Protein AF-A0A1N6V7G8-F1 (afdb_monomer_lite)

Sequence (86 aa):
MEGHIDIEELEKWLKWRTFPPKRANPDELLESLGMQAYNRWGIVRKTHGVMADDEIWLRFEGETLRHKDVCLRKELYYPESAAENS

Organism: NCBI:txid1017273

pLDDT: mean 89.58, std 11.4, range [45.06, 97.12]

Structure (mmCIF, N/CA/C/O backbone):
data_AF-A0A1N6V7G8-F1
#
_entry.id   AF-A0A1N6V7G8-F1
#
loop_
_atom_site.group_PDB
_atom_site.id
_atom_site.type_symbol
_atom_site.label_atom_id
_atom_site.label_alt_id
_atom_site.label_comp_id
_atom_site.label_asym_id
_atom_site.label_entity_id
_atom_site.label_seq_id
_atom_site.pdbx_PDB_ins_code
_atom_site.Cartn_x
_atom_site.Cartn_y
_atom_site.Cartn_z
_atom_site.occupancy
_atom_site.B_iso_or_equiv
_atom_site.auth_seq_id
_atom_site.auth_comp_id
_atom_site.auth_asym_id
_atom_site.auth_atom_id
_atom_site.pdbx_PDB_model_num
ATOM 1 N N . MET A 1 1 ? -2.472 26.948 -10.125 1.00 48.12 1 MET A N 1
ATOM 2 C CA . MET A 1 1 ? -1.507 26.231 -10.976 1.00 48.12 1 MET A CA 1
ATOM 3 C C . MET A 1 1 ? -1.829 24.764 -10.796 1.00 48.12 1 MET A C 1
ATOM 5 O O . MET A 1 1 ? -1.578 24.239 -9.721 1.00 48.12 1 MET A O 1
ATOM 9 N N . GLU A 1 2 ? -2.542 24.16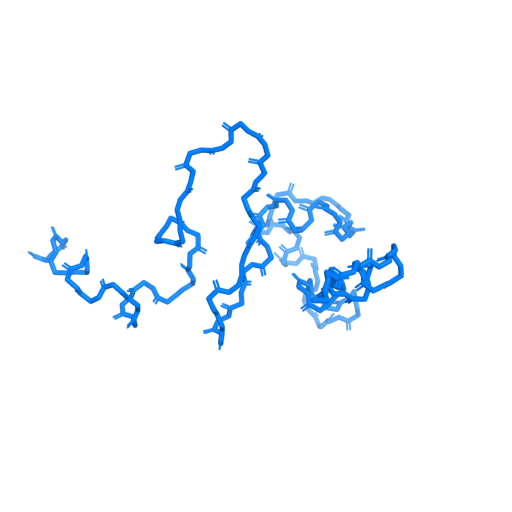9 -11.748 1.00 65.12 2 GLU A N 1
ATOM 10 C CA . GLU A 1 2 ? -2.826 22.733 -11.705 1.00 65.12 2 GLU A CA 1
ATOM 11 C C . GLU A 1 2 ? -1.512 21.998 -11.968 1.00 65.12 2 GLU A C 1
ATOM 13 O O . GLU A 1 2 ? -0.938 22.100 -13.053 1.00 65.12 2 GLU A O 1
ATOM 18 N N . GLY A 1 3 ? -0.984 21.341 -10.935 1.00 74.94 3 GLY A N 1
ATOM 19 C CA . GLY A 1 3 ? 0.121 20.407 -11.094 1.00 74.94 3 GLY A CA 1
ATOM 20 C C . GLY A 1 3 ? -0.422 19.157 -11.770 1.00 74.94 3 GLY A C 1
ATOM 21 O O . GLY A 1 3 ? -1.312 18.506 -11.229 1.00 74.94 3 GLY A O 1
ATOM 22 N N . HIS A 1 4 ? 0.073 18.850 -12.961 1.00 80.19 4 HIS A N 1
ATOM 23 C CA . HIS A 1 4 ? -0.121 17.539 -13.560 1.00 80.19 4 HIS A CA 1
ATOM 24 C C . HIS A 1 4 ? 0.981 16.628 -13.030 1.00 80.19 4 HIS A C 1
ATOM 26 O O . HIS A 1 4 ? 2.122 17.063 -12.909 1.00 80.19 4 HIS A O 1
ATOM 32 N N . ILE A 1 5 ? 0.620 15.393 -12.696 1.00 84.75 5 ILE A N 1
ATOM 33 C CA . ILE A 1 5 ? 1.596 14.333 -12.466 1.00 84.75 5 ILE A CA 1
ATOM 34 C C . ILE A 1 5 ? 1.828 13.638 -13.802 1.00 84.75 5 ILE A C 1
ATOM 36 O O . ILE A 1 5 ? 0.865 13.240 -14.467 1.00 84.75 5 ILE A O 1
ATOM 40 N N . ASP A 1 6 ? 3.080 13.527 -14.226 1.00 93.00 6 ASP A N 1
ATOM 41 C CA . ASP A 1 6 ? 3.397 12.712 -15.394 1.00 93.00 6 ASP A CA 1
ATOM 42 C C . ASP A 1 6 ? 3.445 11.213 -15.034 1.00 93.00 6 ASP A C 1
ATOM 44 O O . ASP A 1 6 ? 3.347 10.797 -13.872 1.00 93.00 6 ASP A O 1
ATOM 48 N N . ILE A 1 7 ? 3.550 10.361 -16.054 1.00 90.69 7 ILE A N 1
ATOM 49 C CA . ILE A 1 7 ? 3.571 8.911 -15.842 1.00 90.69 7 ILE A CA 1
ATOM 50 C C . ILE A 1 7 ? 4.815 8.456 -15.066 1.00 90.69 7 ILE A C 1
ATOM 52 O O . ILE A 1 7 ? 4.733 7.506 -14.289 1.00 90.69 7 ILE A O 1
ATOM 56 N N . GLU A 1 8 ? 5.952 9.135 -15.222 1.00 92.88 8 GLU A N 1
ATOM 57 C CA . GLU A 1 8 ? 7.187 8.776 -14.527 1.00 92.88 8 GLU A CA 1
ATOM 58 C C . GLU A 1 8 ? 7.125 9.142 -13.046 1.00 92.88 8 GLU A C 1
ATOM 60 O O . GLU A 1 8 ? 7.598 8.393 -12.192 1.00 92.88 8 GLU A O 1
ATOM 65 N N . GLU A 1 9 ? 6.561 10.299 -12.722 1.00 92.69 9 GLU A N 1
ATOM 66 C CA . GLU A 1 9 ? 6.303 10.752 -11.363 1.00 92.69 9 GLU A CA 1
ATOM 67 C C . GLU A 1 9 ? 5.328 9.812 -10.660 1.00 92.69 9 GLU A C 1
ATOM 69 O O . GLU A 1 9 ? 5.582 9.405 -9.521 1.00 92.69 9 GLU A O 1
ATOM 74 N N . LEU A 1 10 ? 4.275 9.378 -11.360 1.00 89.69 10 LEU A N 1
ATOM 75 C CA . LEU A 1 10 ? 3.361 8.365 -10.850 1.00 89.69 10 LEU A CA 1
ATOM 76 C C . LEU A 1 10 ? 4.086 7.035 -10.603 1.00 89.69 10 LEU A C 1
ATOM 78 O O . LEU A 1 10 ? 3.951 6.456 -9.526 1.00 89.69 10 LEU A O 1
ATOM 82 N N . GLU A 1 11 ? 4.905 6.553 -11.540 1.00 91.06 11 GLU A N 1
ATOM 83 C CA . GLU A 1 11 ? 5.681 5.321 -11.353 1.00 91.06 11 GLU A CA 1
ATOM 84 C C . GLU A 1 11 ? 6.681 5.412 -10.194 1.00 91.06 11 GLU A C 1
ATOM 86 O O . GLU A 1 11 ? 6.840 4.448 -9.431 1.00 91.06 11 GLU A O 1
ATOM 91 N N . LYS A 1 12 ? 7.347 6.563 -10.039 1.00 92.69 12 LYS A N 1
ATOM 92 C CA . LYS A 1 12 ? 8.233 6.843 -8.904 1.00 92.69 12 LYS A CA 1
ATOM 93 C C . LYS A 1 12 ? 7.433 6.764 -7.612 1.00 92.69 12 LYS A C 1
ATOM 95 O O . LYS A 1 12 ? 7.835 6.025 -6.715 1.00 92.69 12 LYS A O 1
ATOM 100 N N . TRP A 1 13 ? 6.291 7.442 -7.530 1.00 91.75 13 TRP A N 1
ATOM 101 C CA . TRP A 1 13 ? 5.426 7.411 -6.354 1.00 91.75 13 TRP A CA 1
ATOM 102 C C . TRP A 1 13 ? 4.948 5.988 -6.028 1.00 91.75 13 TRP A C 1
ATOM 104 O O . TRP A 1 13 ? 5.101 5.537 -4.895 1.00 91.75 13 TRP A O 1
ATOM 114 N N . LEU A 1 14 ? 4.486 5.221 -7.019 1.00 92.00 14 LEU A N 1
ATOM 115 C CA . LEU A 1 14 ? 4.057 3.830 -6.826 1.00 92.00 14 LEU A CA 1
ATOM 116 C C . LEU A 1 14 ? 5.189 2.946 -6.305 1.00 92.00 14 LEU A C 1
ATOM 118 O O . LEU A 1 14 ? 4.962 2.109 -5.437 1.00 92.00 14 LEU A O 1
ATOM 122 N N . LYS A 1 15 ? 6.422 3.143 -6.784 1.00 94.06 15 LYS A N 1
ATOM 123 C CA . LYS A 1 15 ? 7.590 2.431 -6.253 1.00 94.06 15 LYS A CA 1
ATOM 124 C C . LYS A 1 15 ? 7.775 2.704 -4.757 1.00 94.06 15 LYS A C 1
ATOM 126 O O . LYS A 1 15 ? 8.027 1.753 -4.023 1.00 94.06 15 LYS A O 1
ATOM 131 N N . TRP A 1 16 ? 7.615 3.951 -4.305 1.00 93.81 16 TRP A N 1
ATOM 132 C CA . TRP A 1 16 ? 7.672 4.309 -2.878 1.00 93.81 16 TRP A CA 1
ATOM 133 C C . TRP A 1 16 ? 6.556 3.661 -2.050 1.00 93.81 16 TRP A C 1
ATOM 135 O O . TRP A 1 16 ? 6.769 3.367 -0.878 1.00 93.81 16 TRP A O 1
ATOM 145 N N . ARG A 1 17 ? 5.397 3.388 -2.659 1.00 95.19 17 ARG A N 1
ATOM 146 C CA . ARG A 1 17 ? 4.247 2.724 -2.019 1.00 95.19 17 ARG A CA 1
ATOM 147 C C . ARG A 1 17 ? 4.296 1.195 -2.051 1.00 95.19 17 ARG A C 1
ATOM 149 O O . ARG A 1 17 ? 3.320 0.530 -1.710 1.00 95.19 17 ARG A O 1
ATOM 156 N N . THR A 1 18 ? 5.419 0.619 -2.470 1.00 95.81 18 THR A N 1
ATOM 157 C CA . THR A 1 18 ? 5.627 -0.833 -2.522 1.00 95.81 18 THR A CA 1
ATOM 158 C C . THR A 1 18 ? 6.909 -1.206 -1.801 1.00 95.81 18 THR A C 1
ATOM 160 O O . THR A 1 18 ? 7.877 -0.446 -1.787 1.00 95.81 18 THR A O 1
ATOM 163 N N . PHE A 1 19 ? 6.956 -2.402 -1.216 1.00 93.81 19 PHE A N 1
ATOM 164 C CA . PHE A 1 19 ? 8.200 -2.886 -0.630 1.00 93.81 19 PHE A CA 1
ATOM 165 C C . PHE A 1 19 ? 9.262 -3.129 -1.724 1.00 93.81 19 PHE A C 1
ATOM 167 O O . PHE A 1 19 ? 8.914 -3.489 -2.854 1.00 93.81 19 PHE A O 1
ATOM 174 N N . PRO A 1 20 ? 10.566 -2.962 -1.424 1.00 93.00 20 PRO A N 1
ATOM 175 C CA . PRO A 1 20 ? 11.627 -3.218 -2.393 1.00 93.00 20 PRO A CA 1
ATOM 176 C C . PRO A 1 20 ? 11.644 -4.687 -2.854 1.00 93.00 20 PRO A C 1
ATOM 178 O O . PRO A 1 20 ? 11.580 -5.574 -2.003 1.00 93.00 20 PRO A O 1
ATOM 181 N N . PRO A 1 21 ? 11.845 -4.981 -4.155 1.00 90.69 21 PRO A N 1
ATOM 182 C CA . PRO A 1 21 ? 11.901 -6.363 -4.650 1.00 90.69 21 PRO A CA 1
ATOM 183 C C . PRO A 1 21 ? 13.022 -7.203 -4.024 1.00 90.69 21 PRO A C 1
ATOM 185 O O . PRO A 1 21 ? 12.897 -8.411 -3.896 1.00 90.69 21 PRO A O 1
ATOM 188 N N . LYS A 1 22 ? 14.133 -6.556 -3.643 1.00 91.94 22 LYS A N 1
ATOM 189 C CA . LYS A 1 22 ? 15.315 -7.190 -3.035 1.00 91.94 22 LYS A CA 1
ATOM 190 C C . LYS A 1 22 ? 15.316 -7.114 -1.502 1.00 91.94 22 LYS A C 1
ATOM 192 O O . LYS A 1 22 ? 16.380 -7.135 -0.889 1.00 91.94 22 LYS A O 1
ATOM 197 N N . ARG A 1 23 ? 14.150 -6.921 -0.877 1.00 91.38 23 ARG A N 1
ATOM 198 C CA . ARG A 1 23 ? 14.018 -6.991 0.586 1.00 91.38 23 ARG A CA 1
ATOM 199 C C . ARG A 1 23 ? 14.393 -8.402 1.067 1.00 91.38 23 ARG A C 1
ATOM 201 O O . ARG A 1 23 ? 14.362 -9.330 0.275 1.00 91.38 23 ARG A O 1
ATOM 208 N N . ALA A 1 24 ? 14.743 -8.559 2.344 1.00 92.81 24 ALA A N 1
ATOM 209 C CA . ALA A 1 24 ? 15.112 -9.857 2.918 1.00 92.81 24 ALA A CA 1
ATOM 210 C C . ALA A 1 24 ? 13.971 -10.895 2.908 1.00 92.81 24 ALA A C 1
ATOM 212 O O . ALA A 1 24 ? 14.253 -12.084 2.846 1.00 92.81 24 ALA A O 1
ATOM 213 N N . ASN A 1 25 ? 12.707 -10.455 2.944 1.00 93.44 25 ASN A N 1
ATOM 214 C CA . ASN A 1 25 ? 11.531 -11.327 3.006 1.00 93.44 25 ASN A CA 1
ATOM 215 C C . ASN A 1 25 ? 10.439 -10.978 1.966 1.00 93.44 25 ASN A C 1
ATOM 217 O O . ASN A 1 25 ? 9.290 -10.722 2.324 1.00 93.44 25 ASN A O 1
ATOM 221 N N . PRO A 1 26 ? 10.771 -10.896 0.666 1.00 93.56 26 PRO A N 1
ATOM 222 C CA . PRO A 1 26 ? 9.819 -10.447 -0.342 1.00 93.56 26 PRO A CA 1
ATOM 223 C C . PRO A 1 26 ? 8.726 -11.497 -0.592 1.00 93.56 26 PRO A C 1
ATOM 225 O O . PRO A 1 26 ? 7.584 -11.117 -0.829 1.00 93.56 26 PRO A O 1
ATOM 228 N N . ASP A 1 27 ? 9.053 -12.788 -0.485 1.00 94.25 27 ASP A N 1
ATOM 229 C CA . ASP A 1 27 ? 8.122 -13.890 -0.743 1.00 94.25 27 ASP A CA 1
ATOM 230 C C . ASP A 1 27 ? 7.037 -13.987 0.337 1.00 94.25 27 ASP A C 1
ATOM 232 O O . ASP A 1 27 ? 5.862 -14.077 0.003 1.00 94.25 27 ASP A O 1
ATOM 236 N N . GLU A 1 28 ? 7.399 -13.843 1.617 1.00 96.19 28 GLU A N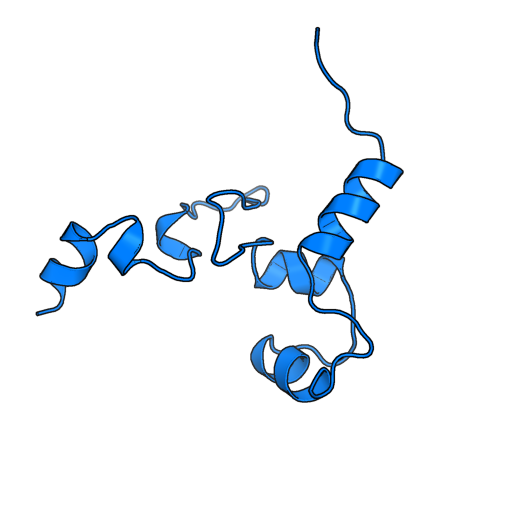 1
ATOM 237 C CA . GLU A 1 28 ? 6.436 -13.777 2.731 1.00 96.19 28 GLU A CA 1
ATOM 238 C C . GLU A 1 28 ? 5.458 -12.605 2.565 1.00 96.19 28 GLU A C 1
ATOM 240 O O . GLU A 1 28 ? 4.254 -12.728 2.796 1.00 96.19 28 GLU A O 1
ATOM 245 N N . LEU A 1 29 ? 5.969 -11.446 2.132 1.00 95.38 29 LEU A N 1
ATOM 246 C CA . LEU A 1 29 ? 5.132 -10.279 1.863 1.00 95.38 29 LEU A CA 1
ATOM 247 C C . LEU A 1 29 ? 4.183 -10.539 0.691 1.00 95.38 29 LEU A C 1
ATOM 249 O O . LEU A 1 29 ? 3.002 -10.213 0.791 1.00 95.38 29 LEU A O 1
ATOM 253 N N . LEU A 1 30 ? 4.659 -11.144 -0.400 1.00 96.56 30 LEU A N 1
ATOM 254 C CA . LEU A 1 30 ? 3.798 -11.527 -1.520 1.00 96.56 30 LEU A CA 1
ATOM 255 C C . LEU A 1 30 ? 2.730 -12.539 -1.092 1.00 96.56 30 LEU A C 1
ATOM 257 O O . LEU A 1 30 ? 1.562 -12.351 -1.432 1.00 96.56 30 LEU A O 1
ATOM 261 N N . GLU A 1 31 ? 3.094 -13.545 -0.299 1.00 96.81 31 GLU A N 1
ATOM 262 C CA . GLU A 1 31 ? 2.168 -14.544 0.232 1.00 96.81 31 GLU A CA 1
ATOM 263 C C . GLU A 1 31 ? 1.074 -13.894 1.088 1.00 96.81 31 GLU A C 1
ATOM 265 O O . GLU A 1 31 ? -0.109 -14.138 0.849 1.00 96.81 31 GLU A O 1
ATOM 270 N N . SER A 1 32 ? 1.436 -12.977 1.995 1.00 95.31 32 SER A N 1
ATOM 271 C CA . SER A 1 32 ? 0.464 -12.227 2.809 1.00 95.31 32 SER A CA 1
ATOM 272 C C . SER A 1 32 ? -0.510 -11.375 1.982 1.00 95.31 32 SER A C 1
ATOM 274 O O . SER A 1 32 ? -1.637 -11.122 2.407 1.00 95.31 32 SER A O 1
ATOM 276 N N . LEU A 1 33 ? -0.106 -10.965 0.774 1.00 95.81 33 LEU A N 1
ATOM 277 C CA . LEU A 1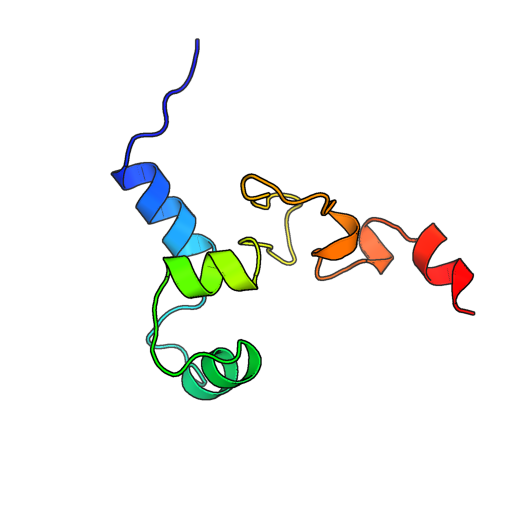 33 ? -0.947 -10.232 -0.179 1.00 95.81 33 LEU A CA 1
ATOM 278 C C . LEU A 1 33 ? -1.731 -11.164 -1.124 1.00 95.81 33 LEU A C 1
ATOM 280 O O . LEU A 1 33 ? -2.519 -10.689 -1.954 1.00 95.81 33 LEU A O 1
ATOM 284 N N . GLY A 1 34 ? -1.524 -12.482 -1.026 1.00 96.81 34 GLY A N 1
ATOM 285 C CA . GLY A 1 34 ? -2.086 -13.487 -1.926 1.00 96.81 34 GLY A CA 1
ATOM 286 C C . GLY A 1 34 ? -1.529 -13.390 -3.349 1.00 96.81 34 GLY A C 1
ATOM 287 O O . GLY A 1 34 ? -2.260 -13.596 -4.319 1.00 96.81 34 GLY A O 1
ATOM 288 N N . MET A 1 35 ? -0.259 -13.010 -3.491 1.00 97.00 35 MET A N 1
ATOM 289 C CA . MET A 1 35 ? 0.417 -12.779 -4.767 1.00 97.00 35 MET A CA 1
ATOM 290 C C . MET A 1 35 ? 1.496 -13.836 -5.021 1.00 97.00 35 MET A C 1
ATOM 292 O O . MET A 1 35 ? 2.211 -14.237 -4.116 1.00 97.00 35 MET A O 1
ATOM 296 N N . GLN A 1 36 ? 1.635 -14.260 -6.280 1.00 94.69 36 GLN A N 1
ATOM 297 C CA . GLN A 1 36 ? 2.622 -15.272 -6.703 1.00 94.69 36 GLN A CA 1
ATOM 298 C C . GLN A 1 36 ? 3.892 -14.664 -7.312 1.00 94.69 36 GLN A C 1
ATOM 300 O O . GLN A 1 36 ? 4.881 -15.352 -7.533 1.00 94.69 36 GLN A O 1
ATOM 305 N N . ALA A 1 37 ? 3.854 -13.375 -7.647 1.00 94.88 37 ALA A N 1
ATOM 306 C CA . ALA A 1 37 ? 4.964 -12.675 -8.268 1.00 94.88 37 ALA A CA 1
ATOM 307 C C . ALA A 1 37 ? 4.916 -11.193 -7.913 1.00 94.88 37 ALA A C 1
ATOM 309 O O . ALA A 1 37 ? 3.845 -10.612 -7.710 1.00 94.88 37 ALA A O 1
ATOM 310 N N . TYR A 1 38 ? 6.090 -10.569 -7.894 1.00 95.44 38 TYR A N 1
ATOM 311 C CA . TYR A 1 38 ? 6.208 -9.145 -7.639 1.00 95.44 38 TYR A CA 1
ATOM 312 C C . TYR A 1 38 ? 5.607 -8.330 -8.791 1.00 95.44 38 TYR A C 1
ATOM 314 O O . TYR A 1 38 ? 6.124 -8.316 -9.908 1.00 95.44 38 TYR A O 1
ATOM 322 N N . ASN A 1 39 ? 4.531 -7.600 -8.505 1.00 94.25 39 ASN A N 1
ATOM 323 C CA . ASN A 1 39 ? 3.900 -6.668 -9.432 1.00 94.25 39 ASN A CA 1
ATOM 324 C C . ASN A 1 39 ? 3.516 -5.397 -8.667 1.00 94.25 39 ASN A C 1
ATOM 326 O O . ASN A 1 39 ? 2.655 -5.452 -7.792 1.00 94.25 39 ASN A O 1
ATOM 330 N N . ARG A 1 40 ? 4.135 -4.253 -8.992 1.00 94.31 40 ARG A N 1
ATOM 331 C CA . ARG A 1 40 ? 3.929 -3.000 -8.239 1.00 94.31 40 ARG A CA 1
ATOM 332 C C . ARG A 1 40 ? 2.463 -2.574 -8.217 1.00 94.31 40 ARG A C 1
ATOM 334 O O . ARG A 1 40 ? 1.935 -2.273 -7.155 1.00 94.31 40 ARG A O 1
ATOM 341 N N . TRP A 1 41 ? 1.800 -2.601 -9.371 1.00 93.00 41 TRP A N 1
ATOM 342 C CA . TRP A 1 41 ? 0.384 -2.252 -9.481 1.00 93.00 41 TRP A CA 1
ATOM 343 C C . TRP A 1 41 ? -0.507 -3.204 -8.685 1.00 93.00 41 TRP A C 1
ATOM 345 O O . TRP A 1 41 ? -1.423 -2.755 -8.003 1.00 93.00 41 TRP A O 1
ATOM 355 N N . GLY A 1 42 ? -0.216 -4.505 -8.733 1.00 95.44 42 GLY A N 1
ATOM 356 C CA . GLY A 1 42 ? -0.914 -5.517 -7.945 1.00 95.44 42 GLY A CA 1
ATOM 357 C C . GLY A 1 42 ? -0.760 -5.290 -6.442 1.00 95.44 42 GLY A C 1
ATOM 358 O O . GLY A 1 42 ? -1.754 -5.330 -5.723 1.00 95.44 42 GLY A O 1
ATOM 359 N N . ILE A 1 43 ? 0.455 -4.970 -5.985 1.00 96.75 43 ILE A N 1
ATOM 360 C CA . ILE A 1 43 ? 0.728 -4.644 -4.580 1.00 96.75 43 ILE A CA 1
ATOM 361 C C . ILE A 1 43 ? -0.069 -3.401 -4.176 1.00 96.75 43 ILE A C 1
ATOM 363 O O . ILE A 1 43 ? -0.822 -3.462 -3.213 1.00 96.75 43 ILE A O 1
ATOM 367 N N . VAL A 1 44 ? 0.009 -2.306 -4.941 1.00 96.62 44 VAL A N 1
ATOM 368 C CA . VAL A 1 44 ? -0.726 -1.065 -4.632 1.00 96.62 44 VAL A CA 1
ATOM 369 C C . VAL A 1 44 ? -2.242 -1.276 -4.650 1.00 96.62 44 VAL A C 1
ATOM 371 O O . VAL A 1 44 ? -2.942 -0.706 -3.824 1.00 96.62 44 VAL A O 1
ATOM 374 N N . ARG A 1 45 ? -2.768 -2.135 -5.527 1.00 95.38 45 ARG A N 1
ATOM 375 C CA . ARG A 1 45 ? -4.190 -2.519 -5.525 1.00 95.38 45 ARG A CA 1
ATOM 376 C C . ARG A 1 45 ? -4.605 -3.298 -4.278 1.00 95.38 45 ARG A C 1
ATOM 378 O O . ARG A 1 45 ? -5.753 -3.201 -3.876 1.00 95.38 45 ARG A O 1
ATOM 385 N N . LYS A 1 46 ? -3.702 -4.083 -3.688 1.00 95.88 46 LYS A N 1
ATOM 386 C CA . LYS A 1 46 ? -3.964 -4.846 -2.459 1.00 95.88 46 LYS A CA 1
ATOM 387 C C . LYS A 1 46 ? -3.798 -4.002 -1.197 1.00 95.88 46 LYS A C 1
ATOM 389 O O . LYS A 1 46 ? -4.530 -4.208 -0.239 1.00 95.88 46 LYS A O 1
ATOM 394 N N . THR A 1 47 ? -2.840 -3.078 -1.189 1.00 96.12 47 THR A N 1
ATOM 395 C CA . THR A 1 47 ? -2.491 -2.267 -0.011 1.00 96.12 47 THR A CA 1
ATOM 396 C C . THR A 1 47 ? -3.082 -0.862 -0.039 1.00 96.12 47 THR A C 1
ATOM 398 O O . THR A 1 47 ? -2.898 -0.105 0.907 1.00 96.12 47 THR A O 1
ATOM 401 N N . HIS A 1 48 ? -3.712 -0.463 -1.144 1.00 96.62 48 HIS A N 1
ATOM 402 C CA . HIS A 1 48 ? -4.093 0.923 -1.431 1.00 96.62 48 HIS A CA 1
ATOM 403 C C . HIS A 1 48 ? -2.928 1.927 -1.366 1.00 96.62 48 HIS A C 1
ATOM 405 O O . HIS A 1 48 ? -3.144 3.134 -1.268 1.00 96.62 48 HIS A O 1
ATOM 411 N N . GLY A 1 49 ? -1.680 1.446 -1.420 1.00 95.81 49 GLY A N 1
ATOM 412 C CA . GLY A 1 49 ? -0.485 2.275 -1.264 1.00 95.81 49 GLY A CA 1
ATOM 413 C C . GLY A 1 49 ? -0.353 2.937 0.112 1.00 95.81 49 GLY A C 1
ATOM 414 O O . GLY A 1 49 ? 0.339 3.949 0.231 1.00 95.81 49 GLY A O 1
ATOM 415 N N . VAL A 1 50 ? -1.023 2.393 1.130 1.00 95.69 50 VAL A N 1
ATOM 416 C CA . VAL A 1 50 ? -0.990 2.930 2.490 1.00 95.69 50 VAL A CA 1
ATOM 417 C C . VAL A 1 50 ? 0.402 2.799 3.106 1.00 95.69 50 VAL A C 1
ATOM 419 O O . VAL A 1 50 ? 1.090 1.795 2.910 1.00 95.69 50 VAL A O 1
ATOM 422 N N . MET A 1 51 ? 0.805 3.808 3.873 1.00 93.19 51 MET A N 1
ATOM 423 C CA . MET A 1 51 ? 2.054 3.815 4.633 1.00 93.19 51 MET A CA 1
ATOM 424 C C . MET A 1 51 ? 1.747 4.041 6.115 1.00 93.19 51 MET A C 1
ATOM 426 O O . MET A 1 51 ? 0.694 4.559 6.469 1.00 93.19 51 MET A O 1
ATOM 430 N N . ALA A 1 52 ? 2.651 3.621 7.000 1.00 90.06 52 ALA A N 1
ATOM 431 C CA . ALA A 1 52 ? 2.445 3.770 8.444 1.00 90.06 52 ALA A CA 1
ATOM 432 C C . ALA A 1 52 ? 2.611 5.222 8.934 1.00 90.06 52 ALA A C 1
ATOM 434 O O . ALA A 1 52 ? 2.141 5.547 10.024 1.00 90.06 52 ALA A O 1
ATOM 435 N N . ASP A 1 53 ? 3.284 6.054 8.133 1.00 87.19 53 ASP A N 1
ATOM 436 C CA . ASP A 1 53 ? 3.769 7.381 8.521 1.00 87.19 53 ASP A CA 1
ATOM 437 C C . ASP A 1 53 ? 3.018 8.533 7.824 1.00 87.19 53 ASP A C 1
ATOM 439 O O . ASP A 1 53 ? 3.331 9.698 8.065 1.00 87.19 53 ASP A O 1
ATOM 443 N N . ASP A 1 54 ? 2.043 8.238 6.953 1.00 90.94 54 ASP A N 1
ATOM 444 C CA . ASP A 1 54 ? 1.217 9.250 6.288 1.00 90.94 54 ASP A CA 1
ATOM 445 C C . ASP A 1 54 ? -0.238 8.795 6.080 1.00 90.94 54 ASP A C 1
ATOM 447 O O . ASP A 1 54 ? -0.579 7.627 6.243 1.00 90.94 54 ASP A O 1
ATOM 451 N N . GLU A 1 55 ? -1.105 9.748 5.732 1.00 91.38 55 GLU A N 1
ATOM 452 C CA . GLU A 1 55 ? -2.535 9.523 5.463 1.00 91.38 55 GLU A CA 1
ATOM 453 C C . GLU A 1 55 ? -2.839 9.395 3.959 1.00 91.38 55 GLU A C 1
ATOM 455 O O . GLU A 1 55 ? -3.988 9.528 3.527 1.00 91.38 55 GLU A O 1
ATOM 460 N N . ILE A 1 56 ? -1.815 9.191 3.124 1.00 92.94 56 ILE A N 1
ATOM 461 C CA . ILE A 1 56 ? -1.963 9.167 1.669 1.00 92.94 56 ILE A CA 1
ATOM 462 C C . ILE A 1 56 ? -2.233 7.730 1.221 1.00 92.94 56 ILE A C 1
ATOM 464 O O . ILE A 1 56 ? -1.458 6.812 1.485 1.00 92.94 56 ILE A O 1
ATOM 468 N N . TRP A 1 57 ? -3.321 7.539 0.480 1.00 95.56 57 TRP A N 1
ATOM 469 C CA . TRP A 1 57 ? -3.730 6.246 -0.063 1.00 95.56 57 TRP A CA 1
ATOM 470 C C . TRP A 1 57 ? -4.531 6.439 -1.355 1.00 95.56 57 TRP A C 1
ATOM 472 O O . TRP A 1 57 ? -4.997 7.541 -1.659 1.00 95.56 57 TRP A O 1
ATOM 482 N N . LEU A 1 58 ? -4.695 5.365 -2.126 1.00 94.69 58 LEU A N 1
ATOM 483 C CA . LEU A 1 58 ? -5.504 5.353 -3.339 1.00 94.69 58 LEU A CA 1
ATOM 484 C C . LEU A 1 58 ? -6.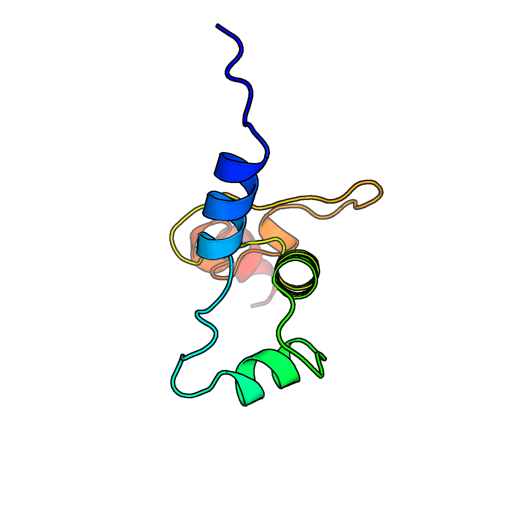831 4.646 -3.101 1.00 94.69 58 LEU A C 1
ATOM 486 O O . LEU A 1 58 ? -6.868 3.471 -2.736 1.00 94.69 58 LEU A O 1
ATOM 490 N N . ARG A 1 59 ? -7.919 5.341 -3.418 1.00 96.19 59 ARG A N 1
ATOM 491 C CA . ARG A 1 59 ? -9.223 4.718 -3.629 1.00 96.19 59 ARG A CA 1
ATOM 492 C C . ARG A 1 59 ? -9.408 4.470 -5.118 1.00 96.19 59 ARG A C 1
ATOM 494 O O . ARG A 1 59 ? -9.326 5.414 -5.904 1.00 96.19 59 ARG A O 1
ATOM 501 N N . PHE A 1 60 ? -9.663 3.228 -5.503 1.00 95.00 60 PHE A N 1
ATOM 502 C CA . PHE A 1 60 ? -9.930 2.881 -6.890 1.00 95.00 60 PHE A CA 1
ATOM 503 C C . PHE A 1 60 ? -11.390 3.156 -7.254 1.00 95.00 60 PHE A C 1
ATOM 505 O O . PHE A 1 60 ? -12.277 3.261 -6.403 1.00 95.00 60 PHE A O 1
ATOM 512 N N . GLU A 1 61 ? -11.632 3.31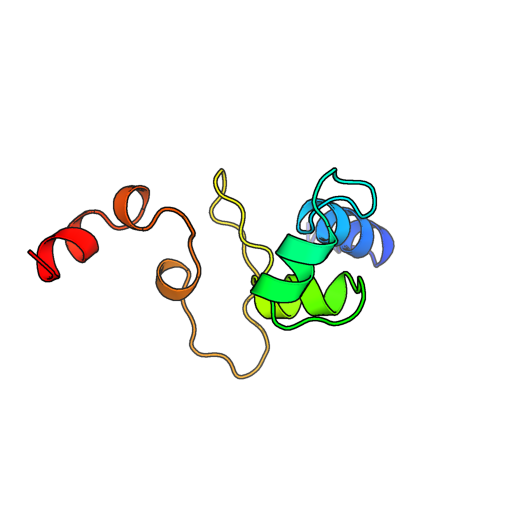6 -8.551 1.00 96.19 61 GLU A N 1
ATOM 513 C CA . GLU A 1 61 ? -12.974 3.529 -9.078 1.00 96.19 61 GLU A CA 1
ATOM 514 C C . GLU A 1 61 ? -13.916 2.385 -8.666 1.00 96.19 61 GLU A C 1
ATOM 516 O O . GLU A 1 61 ? -13.562 1.209 -8.748 1.00 96.19 61 GLU A O 1
ATOM 521 N N . GLY A 1 62 ? -15.116 2.741 -8.197 1.00 96.94 62 GLY A N 1
ATOM 522 C CA . GLY A 1 62 ? -16.124 1.792 -7.714 1.00 96.94 62 GLY A CA 1
ATOM 523 C C . GLY A 1 62 ? -16.000 1.400 -6.237 1.00 96.94 62 GLY A C 1
ATOM 524 O O . GLY A 1 62 ? -16.914 0.774 -5.705 1.00 96.94 62 GLY A O 1
ATOM 525 N N . GLU A 1 63 ? -14.930 1.789 -5.540 1.00 96.69 63 GLU A N 1
ATOM 526 C CA . GLU A 1 63 ? -14.762 1.477 -4.119 1.00 96.69 63 GLU A CA 1
ATOM 527 C C . GLU A 1 63 ? -15.453 2.495 -3.205 1.00 96.69 63 GLU A C 1
ATOM 529 O O . GLU A 1 63 ? -15.406 3.708 -3.418 1.00 96.69 63 GLU A O 1
ATOM 534 N N . THR A 1 64 ? -16.030 2.002 -2.109 1.00 97.12 64 THR A N 1
ATOM 535 C CA . THR A 1 64 ? -16.618 2.829 -1.040 1.00 97.12 64 THR A CA 1
ATOM 536 C C . THR A 1 64 ? -15.740 2.901 0.209 1.00 97.12 64 THR A C 1
ATOM 538 O O . THR A 1 64 ? -16.189 3.395 1.246 1.00 97.12 64 THR A O 1
ATOM 541 N N . LEU A 1 65 ? -14.508 2.390 0.121 1.00 95.94 65 LEU A N 1
ATOM 542 C CA . LEU A 1 65 ? -13.539 2.405 1.211 1.00 95.94 65 LEU A CA 1
ATOM 543 C C . LEU A 1 65 ? -13.234 3.841 1.647 1.00 95.94 65 LEU A C 1
ATOM 545 O O . LEU A 1 65 ? -13.326 4.801 0.872 1.00 95.94 65 LEU A O 1
ATOM 549 N N . ARG A 1 66 ? -12.859 3.974 2.914 1.00 94.06 66 ARG A N 1
ATOM 550 C CA . ARG A 1 66 ? -12.358 5.191 3.549 1.00 94.06 66 ARG A CA 1
ATOM 551 C C . ARG A 1 66 ? -11.003 4.888 4.181 1.00 94.06 66 ARG A C 1
ATOM 553 O O . ARG A 1 66 ? -10.665 3.734 4.419 1.00 94.06 66 ARG A O 1
ATOM 560 N N . HIS A 1 67 ? -10.257 5.931 4.542 1.00 92.88 67 HIS A N 1
ATOM 561 C CA . HIS A 1 67 ? -8.929 5.774 5.145 1.00 92.88 67 HIS A CA 1
ATOM 562 C C . HIS A 1 67 ? -8.935 4.832 6.370 1.00 92.88 67 HIS A C 1
ATOM 564 O O . HIS A 1 67 ? -8.076 3.965 6.473 1.00 92.88 67 HIS A O 1
ATOM 570 N N . LYS A 1 68 ? -9.951 4.909 7.244 1.00 92.56 68 LYS A N 1
ATOM 571 C CA . LYS A 1 68 ? -10.112 4.008 8.408 1.00 92.56 68 LYS A CA 1
ATOM 572 C C . LYS A 1 68 ? -10.213 2.513 8.071 1.00 92.56 68 LYS A C 1
ATOM 574 O O . LYS A 1 68 ? -9.996 1.668 8.941 1.00 92.56 68 LYS A O 1
ATOM 579 N N . ASP A 1 69 ? -10.585 2.181 6.838 1.00 93.38 69 ASP A N 1
ATOM 580 C CA . ASP A 1 69 ? -10.748 0.800 6.392 1.00 93.38 69 ASP A CA 1
ATOM 581 C C . ASP A 1 69 ? -9.400 0.197 5.968 1.00 93.38 69 ASP A C 1
ATOM 583 O O . ASP A 1 69 ? -9.222 -1.014 6.072 1.00 93.38 69 ASP A O 1
ATOM 587 N N . VAL A 1 70 ? -8.440 1.041 5.566 1.00 93.81 70 VAL A N 1
ATOM 588 C CA . VAL A 1 70 ? -7.149 0.632 4.983 1.00 93.81 70 VAL A CA 1
ATOM 589 C C . VAL A 1 70 ? -5.922 1.062 5.795 1.00 93.81 70 VAL A C 1
ATOM 591 O O . VAL A 1 70 ? -4.827 0.572 5.532 1.00 93.81 70 VAL A O 1
ATOM 594 N N . CYS A 1 71 ? -6.061 1.968 6.768 1.00 93.06 71 CYS A N 1
ATOM 595 C CA . CYS A 1 71 ? -4.923 2.468 7.537 1.00 93.06 71 CYS A CA 1
ATOM 596 C C . CYS A 1 71 ? -4.303 1.398 8.446 1.00 93.06 71 CYS A C 1
ATOM 598 O O . CYS A 1 71 ? -4.999 0.570 9.037 1.00 93.06 71 CYS A O 1
ATOM 600 N N . LEU A 1 72 ? -2.973 1.438 8.569 1.00 91.31 72 LEU A N 1
ATOM 601 C CA . LEU A 1 72 ? -2.209 0.466 9.358 1.00 91.31 72 LEU A CA 1
ATOM 602 C C . LEU A 1 72 ? -2.283 0.733 10.869 1.00 91.31 72 LEU A C 1
ATOM 604 O O . LEU A 1 72 ? -2.100 -0.189 11.656 1.00 91.31 72 LEU A O 1
ATOM 608 N N . ARG A 1 73 ? -2.534 1.986 11.270 1.00 90.12 73 ARG A N 1
ATOM 609 C CA . ARG A 1 73 ? -2.499 2.460 12.665 1.00 90.12 73 ARG A CA 1
ATOM 610 C C . ARG A 1 73 ? -3.820 3.117 13.054 1.00 90.12 73 ARG A C 1
ATOM 612 O O . ARG A 1 73 ? -3.895 4.334 13.236 1.00 90.12 73 ARG A O 1
ATOM 619 N N . LYS A 1 74 ? -4.896 2.329 13.107 1.00 90.56 74 LYS A N 1
ATOM 620 C CA . LYS A 1 74 ? -6.261 2.827 13.376 1.00 90.56 74 LYS A CA 1
ATOM 621 C C . LYS A 1 74 ? -6.347 3.572 14.701 1.00 90.56 74 LYS A C 1
ATOM 623 O O . LYS A 1 74 ? -6.990 4.608 14.774 1.00 90.56 74 LYS A O 1
ATOM 628 N N . GLU A 1 75 ? -5.648 3.083 15.711 1.00 89.44 75 GLU A N 1
ATOM 629 C CA . GLU A 1 75 ?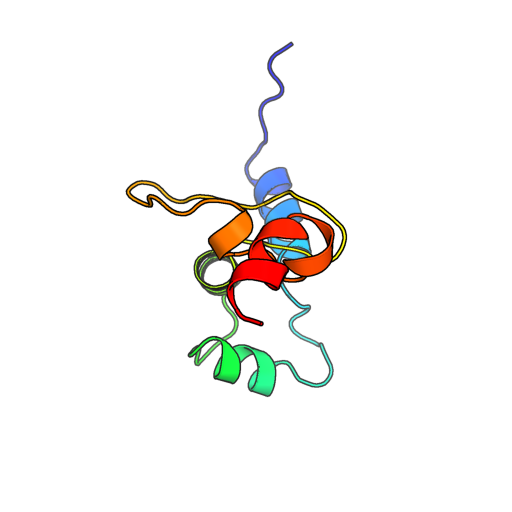 -5.558 3.661 17.046 1.00 89.44 75 GLU A CA 1
ATOM 630 C C . GLU A 1 75 ? -4.963 5.076 17.067 1.00 89.44 75 GLU A C 1
ATOM 632 O O . GLU A 1 75 ? -5.332 5.874 17.924 1.00 89.44 75 GLU A O 1
ATOM 637 N N . LEU A 1 76 ? -4.076 5.406 16.120 1.00 89.56 76 LEU A N 1
ATOM 638 C CA . LEU A 1 76 ? -3.459 6.730 16.033 1.00 89.56 76 LEU A CA 1
ATOM 639 C C . LEU A 1 76 ? -4.406 7.756 15.397 1.00 89.56 76 LEU A C 1
ATOM 641 O O . LEU A 1 76 ? -4.520 8.875 15.888 1.00 89.56 76 LEU A O 1
ATOM 645 N N . TYR A 1 77 ? -5.073 7.374 14.306 1.00 87.62 77 TYR A N 1
ATOM 646 C CA . TYR A 1 77 ? -5.899 8.287 13.504 1.00 87.62 77 TYR A CA 1
ATOM 647 C C . TYR A 1 77 ? -7.378 8.300 13.913 1.00 87.62 77 TYR A C 1
ATOM 649 O O . TYR A 1 77 ? -8.081 9.279 13.678 1.00 87.62 77 TYR A O 1
ATOM 657 N N . TYR A 1 78 ? -7.860 7.214 14.515 1.00 89.50 78 TYR A N 1
ATOM 658 C CA . TYR A 1 78 ? -9.258 6.998 14.887 1.00 89.50 78 TYR A CA 1
ATOM 659 C C . TYR A 1 78 ? -9.365 6.383 16.295 1.00 89.50 78 TYR A C 1
ATOM 661 O O . TYR A 1 78 ? -9.923 5.291 16.449 1.00 89.50 78 TYR A O 1
ATOM 669 N N . PRO A 1 79 ? -8.854 7.060 17.339 1.00 86.56 79 PRO A N 1
ATOM 670 C CA . PRO A 1 79 ? -8.799 6.512 18.698 1.00 86.56 79 PRO A CA 1
ATOM 671 C C . PRO A 1 79 ? -10.181 6.140 19.258 1.00 86.56 79 PRO A C 1
ATOM 673 O O . PRO A 1 79 ? -10.309 5.155 19.977 1.00 86.56 79 PRO A O 1
ATOM 676 N N . GLU A 1 80 ? -11.234 6.863 18.872 1.00 84.44 80 GLU A N 1
ATOM 677 C CA . GLU A 1 80 ? -12.612 6.567 19.293 1.00 84.44 80 GLU A CA 1
ATOM 678 C C . GLU A 1 80 ? -13.132 5.246 18.706 1.00 84.44 80 GLU A C 1
ATOM 680 O O . GLU A 1 80 ? -13.859 4.515 19.370 1.00 84.44 80 GLU A O 1
ATOM 685 N N . SER A 1 81 ? -12.692 4.874 17.499 1.00 70.62 81 SER A N 1
ATOM 686 C CA . SER A 1 81 ? -13.086 3.604 16.870 1.00 70.62 81 SER A CA 1
ATOM 687 C C . SER A 1 81 ? -12.447 2.377 17.529 1.00 70.62 81 SER A C 1
ATOM 689 O O . SER A 1 81 ? -12.963 1.266 17.413 1.00 70.62 81 SER A O 1
ATOM 691 N N . ALA A 1 82 ? -11.331 2.564 18.241 1.00 60.75 82 ALA A N 1
ATOM 692 C CA . ALA A 1 82 ? -10.705 1.502 19.022 1.00 60.75 82 ALA A CA 1
ATOM 693 C C . ALA A 1 82 ? -11.480 1.214 20.322 1.00 60.75 82 ALA A C 1
ATOM 695 O O . ALA A 1 82 ? -11.444 0.087 20.812 1.00 60.75 82 ALA A O 1
ATOM 696 N N . ALA A 1 83 ? -12.216 2.202 20.845 1.00 58.38 83 ALA A N 1
ATOM 697 C CA . ALA A 1 83 ? -12.997 2.081 22.074 1.00 58.38 83 ALA A CA 1
ATOM 698 C C . ALA A 1 83 ? -14.331 1.333 21.888 1.00 58.38 83 ALA A C 1
ATOM 700 O O . ALA A 1 83 ? -14.866 0.809 22.856 1.00 58.38 83 ALA A O 1
ATOM 701 N N . GLU A 1 84 ? -14.854 1.229 20.662 1.00 55.66 84 GLU A N 1
ATOM 702 C CA . GLU A 1 84 ? -16.116 0.521 20.374 1.00 55.66 84 GLU A CA 1
ATOM 703 C C . GLU A 1 84 ? -15.984 -1.016 20.387 1.00 55.66 84 GLU A C 1
ATOM 705 O O . GLU A 1 84 ? -16.992 -1.717 20.340 1.00 55.66 84 GLU A O 1
ATOM 710 N N . ASN A 1 85 ? -14.760 -1.550 20.472 1.00 50.22 85 ASN A N 1
ATOM 711 C CA . ASN A 1 85 ? -14.487 -2.994 20.532 1.00 50.22 85 ASN A CA 1
ATOM 712 C C . ASN A 1 85 ? -13.915 -3.452 21.891 1.00 50.22 85 ASN A C 1
ATOM 714 O O . ASN A 1 85 ? -13.337 -4.539 21.960 1.00 50.22 85 ASN A O 1
ATOM 718 N N . SER A 1 86 ? -14.018 -2.627 22.943 1.00 45.06 86 SER A N 1
ATOM 719 C CA . SER A 1 86 ? -13.603 -2.957 24.322 1.00 45.06 86 SER A CA 1
ATOM 720 C C . SER A 1 86 ? -14.790 -3.118 25.263 1.00 45.06 86 SER A C 1
ATOM 722 O O . SER A 1 86 ? -15.764 -2.349 25.122 1.00 45.06 86 SER A O 1
#

Foldseek 3Di:
DDDDQDPVNVVVLLCVLDDDPPDPPNPVVCVVLVHDDDDSVSRCVSQQSEDQPDQDGDDDPPDPDDSCNRHPCNCVVPVVVVVVVD

Radius of gyration: 15.08 Å; chains: 1; bounding box: 32×42×40 Å

Secondary structure (DSSP, 8-state):
--PPPPHHHHHHHHHHTS--TTSSSHHHHHHHTT-SS--HHHHHHHHTT--SS-----PPTT----HHHH-S-HHHH-HHHHHTT-